Protein AF-A0A1I1C181-F1 (afdb_monomer_lite)

Foldseek 3Di:
DDDDDPPDDPVVVVVVVVVVVVVVVVVVVVVVVVVVVVVVVVVVVVVVQVVCVVVVDDRQQQDWDADPNDTDGD

Structure (mmCIF, N/CA/C/O backbone):
data_AF-A0A1I1C181-F1
#
_entry.id   AF-A0A1I1C181-F1
#
loop_
_atom_site.group_PDB
_atom_site.id
_atom_site.type_symbol
_atom_site.label_atom_id
_atom_site.label_alt_id
_atom_site.label_comp_id
_atom_site.label_asym_id
_atom_site.label_entity_id
_atom_site.label_seq_id
_atom_site.pdbx_PDB_ins_code
_atom_site.Cartn_x
_atom_site.Cartn_y
_atom_site.Cartn_z
_atom_site.occupancy
_atom_site.B_iso_or_equiv
_atom_site.auth_seq_id
_atom_site.auth_comp_id
_atom_site.auth_asym_id
_atom_site.auth_atom_id
_atom_site.pdbx_PDB_model_num
ATOM 1 N N . MET A 1 1 ? -25.146 -5.408 19.845 1.00 43.66 1 MET A N 1
ATOM 2 C CA . MET A 1 1 ? -24.869 -3.967 20.040 1.00 43.66 1 MET A CA 1
ATOM 3 C C . MET A 1 1 ? -25.489 -3.593 21.382 1.00 43.66 1 MET A C 1
ATOM 5 O O . MET A 1 1 ? -26.706 -3.639 21.485 1.00 43.66 1 MET A O 1
ATOM 9 N N . GLN A 1 2 ? -24.697 -3.411 22.446 1.00 53.84 2 GLN A N 1
ATOM 10 C CA . GLN A 1 2 ? -25.255 -3.156 23.783 1.00 53.84 2 GLN A CA 1
ATOM 11 C C . GLN A 1 2 ? -25.793 -1.719 23.849 1.00 53.84 2 GLN A C 1
ATOM 13 O O . GLN A 1 2 ? -25.033 -0.759 23.726 1.00 53.84 2 GLN A O 1
ATOM 18 N N . HIS A 1 3 ? -27.114 -1.586 23.981 1.00 52.12 3 HIS A N 1
ATOM 19 C CA . HIS A 1 3 ? -27.781 -0.323 24.283 1.00 52.12 3 HIS A CA 1
ATOM 20 C C . HIS A 1 3 ? -27.506 0.033 25.749 1.00 52.12 3 HIS A C 1
ATOM 22 O O . HIS A 1 3 ? -27.895 -0.709 26.650 1.00 52.12 3 HIS A O 1
ATOM 28 N N . TYR A 1 4 ? -26.825 1.156 25.986 1.00 57.09 4 TYR A N 1
ATOM 29 C CA . TYR A 1 4 ? -26.571 1.670 27.331 1.00 57.09 4 TYR A CA 1
ATOM 30 C C . TYR A 1 4 ? -27.887 2.136 27.960 1.00 57.09 4 TYR A C 1
ATOM 32 O O . TYR A 1 4 ? -28.523 3.079 27.490 1.00 57.09 4 TYR A O 1
ATOM 40 N N . SER A 1 5 ? -28.312 1.435 29.008 1.00 55.78 5 SER A N 1
ATOM 41 C CA . SER A 1 5 ? -29.440 1.824 29.854 1.00 55.78 5 SER A CA 1
ATOM 42 C C . SER A 1 5 ? -29.005 2.946 30.803 1.00 55.78 5 SER A C 1
ATOM 44 O O . SER A 1 5 ? -27.861 2.971 31.244 1.00 55.78 5 SER A O 1
ATOM 46 N N . LYS A 1 6 ? -29.919 3.849 31.180 1.00 56.47 6 LYS A N 1
ATOM 47 C CA . LYS A 1 6 ? -29.696 5.005 32.084 1.00 56.47 6 LYS A CA 1
ATOM 48 C C . LYS A 1 6 ? -29.148 4.659 33.496 1.00 56.47 6 LYS A C 1
ATOM 50 O O . LYS A 1 6 ? -29.046 5.552 34.327 1.00 56.47 6 LYS A O 1
ATOM 55 N N . LYS A 1 7 ? -28.827 3.390 33.784 1.00 61.56 7 LYS A N 1
ATOM 56 C CA . LYS A 1 7 ? -28.327 2.859 35.069 1.00 61.56 7 LYS A CA 1
ATOM 57 C C . LYS A 1 7 ? -26.873 2.351 35.024 1.00 61.56 7 LYS A C 1
ATOM 59 O O . LYS A 1 7 ? -26.460 1.650 35.940 1.00 61.56 7 LYS A O 1
ATOM 64 N N . THR A 1 8 ? -26.114 2.620 33.963 1.00 66.12 8 THR A N 1
ATOM 65 C CA . THR A 1 8 ? -24.703 2.204 33.889 1.00 66.12 8 THR A CA 1
ATOM 66 C C . THR A 1 8 ? -23.827 3.096 34.770 1.00 66.12 8 THR A C 1
ATOM 68 O O . THR A 1 8 ? -23.989 4.316 34.747 1.00 66.12 8 THR A O 1
ATOM 71 N N . ASP A 1 9 ? -22.902 2.494 35.524 1.00 78.25 9 ASP A N 1
ATOM 72 C CA . ASP A 1 9 ? -21.898 3.224 36.299 1.00 78.25 9 ASP A CA 1
ATOM 73 C C . ASP A 1 9 ? -21.136 4.199 35.369 1.00 78.25 9 ASP A C 1
ATOM 75 O O . ASP A 1 9 ? -20.648 3.791 34.305 1.00 78.25 9 ASP A O 1
ATOM 79 N N . PRO A 1 10 ? -21.033 5.493 35.722 1.00 79.88 10 PRO A N 1
ATOM 80 C CA . PRO A 1 10 ? -20.259 6.467 34.960 1.00 79.88 10 PRO A CA 1
ATOM 81 C C . PRO A 1 10 ? -18.811 6.032 34.686 1.00 79.88 10 PRO A C 1
ATOM 83 O O . PRO A 1 10 ? -18.247 6.419 33.660 1.00 79.88 10 PRO A O 1
ATOM 86 N N . MET A 1 11 ? -18.198 5.244 35.575 1.00 82.19 11 MET A N 1
ATOM 87 C CA . MET A 1 11 ? -16.864 4.673 35.379 1.00 82.19 11 MET A CA 1
ATOM 88 C C . MET A 1 11 ? -16.847 3.631 34.267 1.00 82.19 11 MET A C 1
ATOM 90 O O . MET A 1 11 ? -16.015 3.731 33.365 1.00 82.19 11 MET A O 1
ATOM 94 N N . ASP A 1 12 ? -17.805 2.707 34.257 1.00 81.94 12 ASP A N 1
ATOM 95 C CA . ASP A 1 12 ? -17.920 1.688 33.209 1.00 81.94 12 ASP A CA 1
ATOM 96 C C . ASP A 1 12 ? -18.184 2.319 31.839 1.00 81.94 12 ASP A C 1
ATOM 98 O O . ASP A 1 12 ? -17.624 1.904 30.821 1.00 81.94 12 ASP A O 1
ATOM 102 N N . GLN A 1 13 ? -18.995 3.380 31.804 1.00 79.75 13 GLN A N 1
ATOM 103 C CA . GLN A 1 13 ? -19.244 4.132 30.579 1.00 79.75 13 GLN A CA 1
ATOM 104 C C . GLN A 1 13 ? -17.973 4.832 30.070 1.00 79.75 13 GLN A C 1
ATOM 106 O O . GLN A 1 13 ? -17.689 4.796 28.869 1.00 79.75 13 GLN A O 1
ATOM 111 N N . ARG A 1 14 ? -17.187 5.450 30.963 1.00 82.56 14 ARG A N 1
ATOM 112 C CA . ARG A 1 14 ? -15.915 6.098 30.602 1.00 82.56 14 ARG A CA 1
ATOM 113 C C . ARG A 1 14 ? -14.878 5.083 30.130 1.00 82.56 14 ARG A C 1
ATOM 115 O O . ARG A 1 14 ? -14.248 5.314 29.100 1.00 82.56 14 ARG A O 1
ATOM 122 N N . LEU A 1 15 ? -14.745 3.955 30.826 1.00 85.69 15 LEU A N 1
ATOM 123 C CA . LEU A 1 15 ? -13.825 2.881 30.458 1.00 85.69 15 LEU A CA 1
ATOM 124 C C . LEU A 1 15 ? -14.167 2.306 29.079 1.00 85.69 15 LEU A C 1
ATOM 126 O O . LEU A 1 15 ? -13.287 2.140 28.235 1.00 85.69 15 LEU A O 1
ATOM 130 N N . TYR A 1 16 ? -15.451 2.067 28.813 1.00 82.81 16 TYR A N 1
ATOM 131 C CA . TYR A 1 16 ? -15.902 1.602 27.506 1.00 82.81 16 TYR A CA 1
ATOM 132 C C . TYR A 1 16 ? -15.591 2.597 26.380 1.00 82.81 16 TYR A C 1
ATOM 134 O O . TYR A 1 16 ? -15.128 2.200 25.307 1.00 82.81 16 TYR A O 1
ATOM 142 N N . LEU A 1 17 ? -15.837 3.892 26.604 1.00 84.62 17 LEU A N 1
ATOM 143 C CA . LEU A 1 17 ? -15.535 4.924 25.613 1.00 84.62 17 LEU A CA 1
ATOM 144 C C . LEU A 1 17 ? -14.031 5.009 25.330 1.00 84.62 17 LEU A C 1
ATOM 146 O O . LEU A 1 17 ? -13.653 5.043 24.159 1.00 84.62 17 LEU A O 1
ATOM 150 N N . ALA A 1 18 ? -13.189 4.960 26.366 1.00 85.88 18 ALA A N 1
ATOM 151 C CA . ALA A 1 18 ? -11.734 4.955 26.218 1.00 85.88 18 ALA A CA 1
ATOM 152 C C . ALA A 1 18 ? -11.259 3.782 25.343 1.00 85.88 18 ALA A C 1
ATOM 154 O O . ALA A 1 18 ? -10.609 3.995 24.321 1.00 85.88 18 ALA A O 1
ATOM 155 N N . GLN A 1 19 ? -11.713 2.558 25.634 1.00 87.12 19 GLN A N 1
ATOM 156 C CA . GLN A 1 19 ? -11.361 1.371 24.841 1.00 87.12 19 GLN A CA 1
ATOM 157 C C . GLN A 1 19 ? -11.788 1.478 23.369 1.00 87.12 19 GLN A C 1
ATOM 159 O O . GLN A 1 19 ? -11.130 0.938 22.474 1.00 87.12 19 GLN A O 1
ATOM 164 N N . ARG A 1 20 ? -12.911 2.147 23.085 1.00 87.69 20 ARG A N 1
ATOM 165 C CA . ARG A 1 20 ? -13.353 2.374 21.703 1.00 87.69 20 ARG A CA 1
ATOM 166 C C . ARG A 1 20 ? -12.491 3.395 20.975 1.00 87.69 20 ARG A C 1
ATOM 168 O O . ARG A 1 20 ? -12.242 3.194 19.786 1.00 87.69 20 ARG A O 1
ATOM 175 N N . ILE A 1 21 ? -12.057 4.446 21.664 1.00 90.38 21 ILE A N 1
ATOM 176 C CA . ILE A 1 21 ? -11.144 5.450 21.112 1.00 90.38 21 ILE A CA 1
ATOM 177 C C . ILE A 1 21 ? -9.802 4.793 20.784 1.00 90.38 21 ILE A C 1
ATOM 179 O O . ILE A 1 21 ? -9.357 4.906 19.645 1.00 90.38 21 ILE A O 1
ATOM 183 N N . ASP A 1 22 ? -9.235 4.003 21.697 1.00 90.44 22 ASP A N 1
ATOM 184 C CA . ASP A 1 22 ? -7.960 3.307 21.468 1.00 90.44 22 ASP A CA 1
ATOM 185 C C . ASP A 1 22 ? -8.025 2.368 20.256 1.00 90.44 22 ASP A C 1
ATOM 187 O O . ASP A 1 22 ? -7.131 2.339 19.408 1.00 90.44 22 ASP A O 1
ATOM 191 N N . ARG A 1 23 ? -9.129 1.620 20.113 1.00 88.00 23 ARG A N 1
ATOM 192 C CA . ARG A 1 23 ? -9.349 0.753 18.943 1.00 88.00 23 ARG A CA 1
ATOM 193 C C . ARG A 1 23 ? -9.479 1.547 17.644 1.00 88.00 23 ARG A C 1
ATOM 195 O O . ARG A 1 23 ? -9.021 1.073 16.601 1.00 88.00 23 ARG A O 1
ATOM 202 N N . ALA A 1 24 ? -10.124 2.711 17.684 1.00 86.56 24 ALA A N 1
ATOM 203 C CA . ALA A 1 24 ? -10.250 3.586 16.525 1.00 86.56 24 ALA A CA 1
ATOM 204 C C . ALA A 1 24 ? -8.892 4.192 16.137 1.00 86.56 24 ALA A C 1
ATOM 206 O O . ALA A 1 24 ? -8.539 4.150 14.959 1.00 86.56 24 ALA A O 1
ATOM 207 N N . ASP A 1 25 ? -8.102 4.649 17.111 1.00 91.06 25 ASP A N 1
ATOM 208 C CA . ASP A 1 25 ? -6.753 5.183 16.895 1.00 91.06 25 ASP A CA 1
ATOM 209 C C . ASP A 1 25 ? -5.821 4.122 16.294 1.00 91.06 25 ASP A C 1
ATOM 211 O O . ASP A 1 25 ? -5.213 4.334 15.247 1.00 91.06 25 ASP A O 1
ATOM 21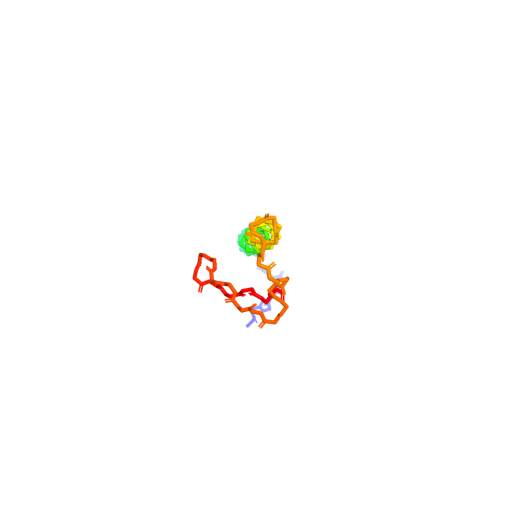5 N N . ALA A 1 26 ? -5.804 2.912 16.860 1.00 89.06 26 ALA A N 1
ATOM 216 C CA . ALA A 1 26 ? -5.015 1.801 16.329 1.00 89.06 26 ALA A CA 1
ATOM 217 C C . ALA A 1 26 ? -5.432 1.387 14.904 1.00 89.06 26 ALA A C 1
ATOM 219 O O . ALA A 1 26 ? -4.626 0.856 14.134 1.00 89.06 26 ALA A O 1
ATOM 220 N N . ARG A 1 27 ? -6.702 1.584 14.529 1.00 89.88 27 ARG A N 1
ATOM 221 C CA . ARG A 1 27 ? -7.165 1.370 13.151 1.00 89.88 27 ARG A CA 1
ATOM 222 C C . ARG A 1 27 ? -6.687 2.491 12.229 1.00 89.88 27 ARG A C 1
ATOM 224 O O . ARG A 1 27 ? -6.225 2.192 11.132 1.00 89.88 27 ARG A O 1
ATOM 231 N N . LEU A 1 28 ? -6.776 3.745 12.667 1.00 86.94 28 LEU A N 1
ATOM 232 C CA . LEU A 1 28 ? -6.314 4.906 11.903 1.00 86.94 28 LEU A CA 1
ATOM 233 C C . LEU A 1 28 ? -4.803 4.868 11.662 1.00 86.94 28 LEU A C 1
ATOM 235 O O . LEU A 1 28 ? -4.378 5.076 10.530 1.00 86.94 28 LEU A O 1
ATOM 239 N N . ARG A 1 29 ? -3.998 4.518 12.672 1.00 85.19 29 ARG A N 1
ATOM 240 C CA . ARG A 1 29 ? -2.542 4.348 12.519 1.00 85.19 29 ARG A CA 1
ATOM 241 C C . ARG A 1 29 ? -2.196 3.332 11.438 1.00 85.19 29 ARG A C 1
ATOM 243 O O . ARG A 1 29 ? -1.444 3.658 10.529 1.00 85.19 29 ARG A O 1
ATOM 250 N N . ARG A 1 30 ? -2.825 2.153 11.468 1.00 87.44 30 ARG A N 1
ATOM 251 C CA . ARG A 1 30 ? -2.624 1.114 10.443 1.00 87.44 30 ARG A CA 1
ATOM 252 C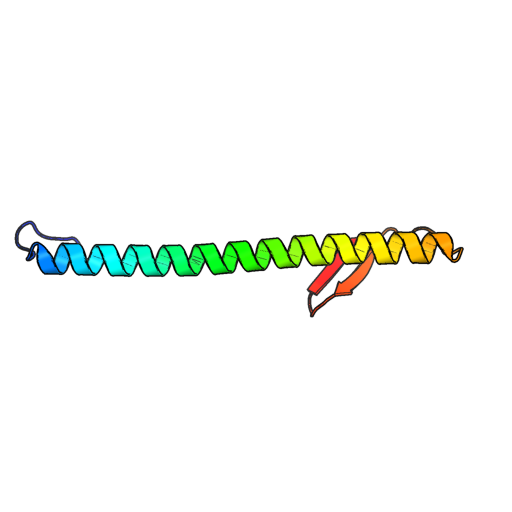 C . ARG A 1 30 ? -3.000 1.585 9.038 1.00 87.44 30 ARG A C 1
ATOM 254 O O . ARG A 1 30 ? -2.304 1.263 8.082 1.00 87.44 30 ARG A O 1
ATOM 261 N N . LEU A 1 31 ? -4.086 2.350 8.900 1.00 84.81 31 LEU A N 1
ATOM 262 C CA . LEU A 1 31 ? -4.470 2.933 7.610 1.00 84.81 31 LEU A CA 1
ATOM 263 C C . LEU A 1 31 ? -3.440 3.962 7.132 1.00 84.81 31 LEU A C 1
ATOM 265 O O . LEU A 1 31 ? -3.053 3.931 5.969 1.00 84.81 31 LEU A O 1
ATOM 269 N N . ASN A 1 32 ? -2.960 4.829 8.021 1.00 81.69 32 ASN A N 1
ATOM 270 C CA . ASN A 1 32 ? -1.940 5.821 7.691 1.00 81.69 32 ASN A CA 1
ATOM 271 C C . ASN A 1 32 ? -0.606 5.173 7.305 1.00 81.69 32 ASN A C 1
ATOM 273 O O . ASN A 1 32 ? 0.018 5.606 6.342 1.00 81.69 32 ASN A O 1
ATOM 277 N N . GLU A 1 33 ? -0.190 4.116 8.002 1.00 86.00 33 GLU A N 1
ATOM 278 C CA . GLU A 1 33 ? 0.993 3.325 7.646 1.00 86.00 33 GLU A CA 1
ATOM 279 C C . GLU A 1 33 ? 0.841 2.683 6.263 1.00 86.00 33 GLU A C 1
ATOM 281 O O . GLU A 1 33 ? 1.747 2.782 5.437 1.00 86.00 33 GLU A O 1
ATOM 286 N N . ALA A 1 34 ? -0.322 2.093 5.970 1.00 82.31 34 ALA A N 1
ATOM 287 C CA . ALA A 1 34 ? -0.602 1.511 4.660 1.00 82.31 34 ALA A CA 1
ATOM 288 C C . ALA A 1 34 ? -0.590 2.564 3.536 1.00 82.31 34 ALA A C 1
ATOM 290 O O . ALA A 1 34 ? -0.041 2.316 2.462 1.00 82.31 34 ALA A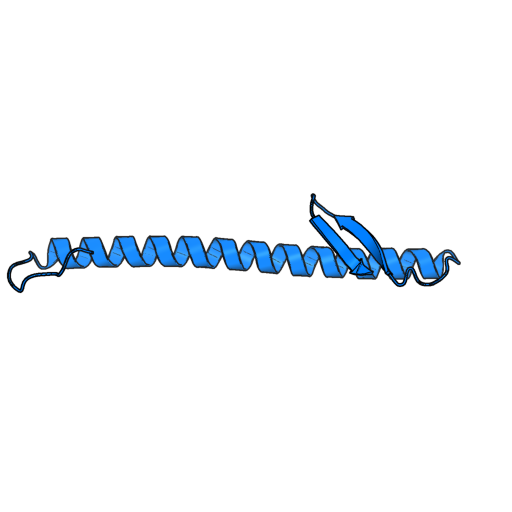 O 1
ATOM 291 N N . LEU A 1 35 ? -1.150 3.754 3.786 1.00 82.38 35 LEU A N 1
ATOM 292 C CA . LEU A 1 35 ? -1.114 4.884 2.852 1.00 82.38 35 LEU A CA 1
ATOM 293 C C . LEU A 1 35 ? 0.313 5.405 2.642 1.00 82.38 35 LEU A C 1
ATOM 295 O O . LEU A 1 35 ? 0.712 5.683 1.511 1.00 82.38 35 LEU A O 1
ATOM 299 N N . ALA A 1 36 ? 1.101 5.508 3.714 1.00 83.88 36 ALA A N 1
ATOM 300 C CA . ALA A 1 36 ? 2.496 5.921 3.642 1.00 83.88 36 ALA A CA 1
ATOM 301 C C . ALA A 1 36 ? 3.347 4.916 2.850 1.00 83.88 36 ALA A C 1
ATOM 303 O O . ALA A 1 36 ? 4.176 5.330 2.036 1.00 83.88 36 ALA A O 1
ATOM 304 N N . ASP A 1 37 ? 3.120 3.612 3.037 1.00 86.44 37 ASP A N 1
ATOM 305 C CA . ASP A 1 37 ? 3.792 2.564 2.267 1.00 86.44 37 ASP A CA 1
ATOM 306 C C . ASP A 1 37 ? 3.369 2.589 0.789 1.00 86.44 37 ASP A C 1
ATOM 308 O O . ASP A 1 37 ? 4.233 2.533 -0.083 1.00 86.44 37 ASP A O 1
ATOM 312 N N . ALA A 1 38 ? 2.081 2.784 0.480 1.00 85.31 38 ALA A N 1
ATOM 313 C CA . ALA A 1 38 ? 1.614 2.962 -0.900 1.00 85.31 38 ALA A CA 1
ATOM 314 C C . ALA A 1 38 ? 2.302 4.156 -1.590 1.00 85.31 38 ALA A C 1
ATOM 316 O O . ALA A 1 38 ? 2.877 4.001 -2.670 1.00 85.31 38 ALA A O 1
ATOM 317 N N . ALA A 1 39 ? 2.346 5.318 -0.930 1.00 85.62 39 ALA A N 1
ATOM 318 C CA . ALA A 1 39 ? 3.037 6.499 -1.447 1.00 85.62 39 ALA A CA 1
ATOM 319 C C . ALA A 1 39 ? 4.554 6.277 -1.604 1.00 85.62 39 ALA A C 1
ATOM 321 O O . ALA A 1 39 ? 5.170 6.785 -2.543 1.00 85.62 39 ALA A O 1
ATOM 322 N N . ALA A 1 40 ? 5.185 5.522 -0.699 1.00 84.69 40 ALA A N 1
ATOM 323 C CA . ALA A 1 40 ? 6.594 5.154 -0.821 1.00 84.69 40 ALA A CA 1
ATOM 324 C C . ALA A 1 40 ? 6.841 4.245 -2.031 1.00 84.69 40 ALA A C 1
ATOM 326 O O . ALA A 1 40 ? 7.777 4.487 -2.795 1.00 84.69 40 ALA A O 1
ATOM 327 N N . ARG A 1 41 ? 5.976 3.249 -2.249 1.00 87.00 41 ARG A N 1
ATOM 328 C CA . ARG A 1 41 ? 6.063 2.353 -3.404 1.00 87.00 41 ARG A CA 1
ATOM 329 C C . ARG A 1 41 ? 5.864 3.106 -4.724 1.00 87.00 41 ARG A C 1
ATOM 331 O O . ARG A 1 41 ? 6.634 2.876 -5.653 1.00 87.00 41 ARG A O 1
ATOM 338 N N . GLU A 1 42 ? 4.931 4.058 -4.799 1.00 87.50 42 GLU A N 1
ATOM 339 C CA . GLU A 1 42 ? 4.781 4.930 -5.977 1.00 87.50 42 GLU A CA 1
ATOM 340 C C . GLU A 1 42 ? 6.043 5.752 -6.267 1.00 87.50 42 GLU A C 1
ATOM 342 O O . GLU A 1 42 ? 6.470 5.852 -7.418 1.00 87.50 42 GLU A O 1
ATOM 347 N N . ARG A 1 43 ? 6.686 6.322 -5.236 1.00 88.38 43 ARG A N 1
ATOM 348 C CA . ARG A 1 43 ? 7.957 7.046 -5.417 1.00 88.38 43 ARG A CA 1
ATOM 349 C C . ARG A 1 43 ? 9.056 6.132 -5.952 1.00 88.38 43 ARG A C 1
ATOM 351 O O . ARG A 1 43 ? 9.756 6.521 -6.884 1.00 88.38 43 ARG A O 1
ATOM 358 N N . CYS A 1 44 ? 9.185 4.921 -5.408 1.00 86.94 44 CYS A N 1
ATOM 359 C CA . CYS A 1 44 ? 10.133 3.927 -5.911 1.00 86.94 44 CYS A CA 1
ATOM 360 C C . CYS A 1 44 ? 9.847 3.560 -7.374 1.00 86.94 44 CYS A C 1
ATOM 362 O O . CYS A 1 44 ? 10.771 3.530 -8.181 1.00 86.94 44 CYS A O 1
ATOM 364 N N . ALA A 1 45 ? 8.579 3.344 -7.730 1.00 88.75 45 AL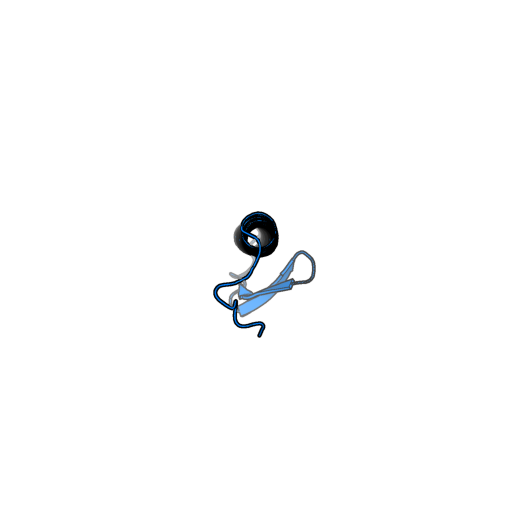A A N 1
ATOM 365 C CA . ALA A 1 45 ? 8.157 3.048 -9.095 1.00 88.75 45 ALA A CA 1
ATOM 366 C C . ALA A 1 45 ? 8.538 4.169 -10.079 1.00 88.75 45 ALA A C 1
ATOM 368 O O . ALA A 1 45 ? 9.110 3.890 -11.134 1.00 88.75 45 ALA A O 1
ATOM 369 N N . ARG A 1 46 ? 8.315 5.440 -9.710 1.00 89.12 46 ARG A N 1
ATOM 370 C CA . ARG A 1 46 ? 8.739 6.601 -10.517 1.00 89.12 46 ARG A CA 1
ATOM 371 C C . ARG A 1 46 ? 10.253 6.661 -10.689 1.00 89.12 46 ARG A C 1
ATOM 373 O O . ARG A 1 46 ? 10.724 6.937 -11.786 1.00 89.12 46 ARG A O 1
ATOM 380 N N . TRP A 1 47 ? 11.007 6.388 -9.626 1.00 91.19 47 TRP A N 1
ATOM 381 C CA . TRP A 1 47 ? 12.468 6.426 -9.668 1.00 91.19 47 TRP A CA 1
ATOM 382 C C . TRP A 1 47 ? 13.046 5.315 -10.554 1.00 91.19 47 TRP A C 1
ATOM 384 O O . TRP A 1 47 ? 13.884 5.586 -11.408 1.00 91.19 47 TRP A O 1
ATOM 394 N N . ILE A 1 48 ? 12.530 4.087 -10.423 1.00 85.81 48 ILE A N 1
ATOM 395 C CA . ILE A 1 48 ? 12.895 2.945 -11.277 1.00 85.81 48 ILE A CA 1
ATOM 396 C C . ILE A 1 48 ? 12.545 3.232 -12.741 1.00 85.81 48 ILE A C 1
ATOM 398 O O . ILE A 1 48 ? 13.357 2.983 -13.626 1.00 85.81 48 ILE A O 1
ATOM 402 N N . THR A 1 49 ? 11.367 3.807 -12.990 1.00 86.62 49 THR A N 1
ATOM 403 C CA . THR A 1 49 ? 10.931 4.205 -14.334 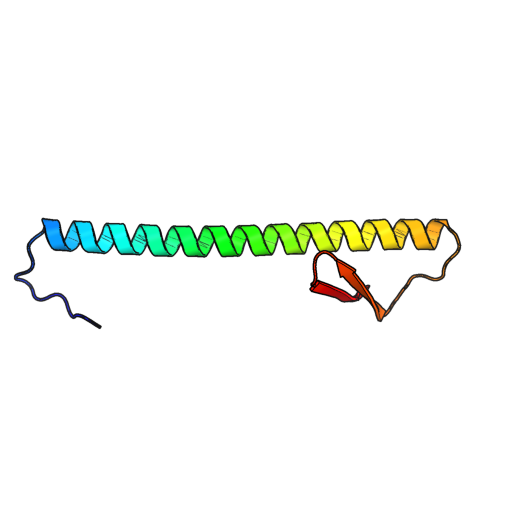1.00 86.62 49 THR A CA 1
ATOM 404 C C . THR A 1 49 ? 11.863 5.248 -14.944 1.00 86.62 49 THR A C 1
ATOM 406 O O . THR A 1 49 ? 12.321 5.076 -16.070 1.00 86.62 49 THR A O 1
ATOM 409 N N . ALA A 1 50 ? 12.190 6.306 -14.197 1.00 86.00 50 ALA A N 1
ATOM 410 C CA . ALA A 1 50 ? 13.109 7.345 -14.653 1.00 86.00 50 ALA A CA 1
ATOM 411 C C . ALA A 1 50 ? 14.507 6.782 -14.949 1.00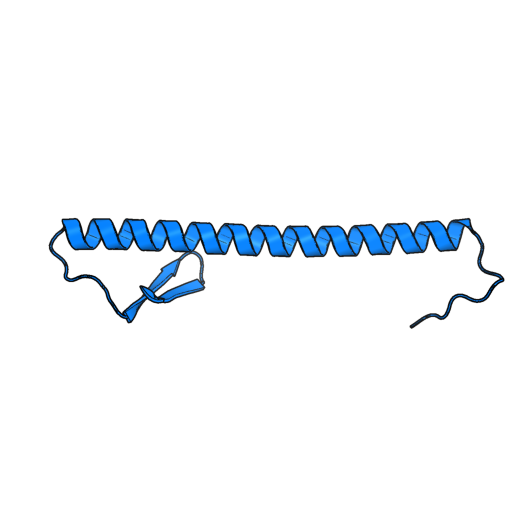 86.00 50 ALA A C 1
ATOM 413 O O . ALA A 1 50 ? 15.106 7.131 -15.964 1.00 86.00 50 ALA A O 1
ATOM 414 N N . TRP A 1 51 ? 15.004 5.879 -14.099 1.00 86.38 51 TRP A N 1
ATOM 415 C CA . TRP A 1 51 ? 16.288 5.213 -14.307 1.00 86.38 51 TRP A CA 1
ATOM 416 C C . TRP A 1 51 ? 16.289 4.321 -15.556 1.00 86.38 51 TRP A C 1
ATOM 418 O O . TRP A 1 51 ? 17.218 4.403 -16.354 1.00 86.38 51 TRP A O 1
ATOM 428 N N . ALA A 1 52 ? 15.238 3.523 -15.771 1.00 83.94 52 ALA A N 1
ATOM 429 C CA . ALA A 1 52 ? 15.113 2.669 -16.953 1.00 83.94 52 ALA A CA 1
ATOM 430 C C . ALA A 1 52 ? 15.084 3.487 -18.254 1.00 83.94 52 ALA A C 1
ATOM 432 O O . ALA A 1 52 ? 15.790 3.159 -19.206 1.00 83.94 52 ALA A O 1
ATOM 433 N N . VAL A 1 53 ? 14.332 4.592 -18.267 1.00 85.88 53 VAL A N 1
ATOM 434 C CA . VAL A 1 53 ? 14.294 5.520 -19.407 1.00 85.88 53 VAL A CA 1
ATOM 435 C C . VAL A 1 53 ? 15.666 6.153 -19.648 1.00 85.88 53 VAL A C 1
ATOM 437 O O . VAL A 1 53 ? 16.123 6.215 -20.786 1.00 85.88 53 VAL A O 1
ATOM 440 N N . ALA A 1 54 ? 16.368 6.571 -18.590 1.00 85.50 54 ALA A N 1
ATOM 441 C CA . ALA A 1 54 ? 17.725 7.108 -18.707 1.00 85.50 54 ALA A CA 1
ATOM 442 C C . ALA A 1 54 ? 18.738 6.070 -19.229 1.00 85.50 54 ALA A C 1
ATOM 444 O O . ALA A 1 54 ? 19.689 6.436 -19.915 1.00 85.50 54 ALA A O 1
ATOM 445 N N . ALA A 1 55 ? 18.519 4.783 -18.946 1.00 84.50 55 ALA A N 1
ATOM 446 C CA . ALA A 1 55 ? 19.304 3.669 -19.476 1.00 84.50 55 ALA A CA 1
ATOM 447 C C . ALA A 1 55 ? 18.955 3.304 -20.937 1.00 84.50 55 ALA A C 1
ATOM 449 O O . ALA A 1 55 ? 19.534 2.366 -21.483 1.00 84.50 55 ALA A O 1
ATOM 450 N N . GLY A 1 56 ? 18.032 4.035 -21.574 1.00 82.56 56 GLY A N 1
ATOM 451 C CA . GLY A 1 56 ? 17.644 3.847 -22.973 1.00 82.56 56 GLY A CA 1
ATOM 452 C C . GLY A 1 56 ? 16.487 2.871 -23.191 1.00 82.56 56 GLY A C 1
ATOM 453 O O . GLY A 1 56 ? 16.227 2.502 -24.333 1.00 82.56 56 GLY A O 1
ATOM 454 N N . ALA A 1 57 ? 15.795 2.441 -22.131 1.00 80.56 57 ALA A N 1
ATOM 455 C CA . ALA A 1 57 ? 14.570 1.664 -22.279 1.00 80.56 57 ALA A CA 1
ATOM 456 C C . ALA A 1 57 ? 13.399 2.566 -22.698 1.00 80.56 57 ALA A C 1
ATOM 458 O O . ALA A 1 57 ? 13.301 3.719 -22.268 1.00 80.56 57 ALA A O 1
ATOM 459 N N . ASP A 1 58 ? 12.463 2.019 -23.473 1.00 78.50 58 ASP A N 1
ATOM 460 C CA . ASP A 1 58 ? 11.176 2.677 -23.686 1.00 78.50 58 ASP A CA 1
ATOM 461 C C . ASP A 1 58 ? 10.458 2.879 -22.347 1.00 78.50 58 ASP A C 1
ATOM 463 O O . ASP A 1 58 ? 10.565 2.057 -21.429 1.00 78.50 58 ASP A O 1
ATOM 467 N N . ALA A 1 59 ? 9.703 3.977 -22.226 1.00 71.06 59 ALA A N 1
ATOM 468 C CA . ALA A 1 59 ? 8.915 4.234 -21.027 1.00 71.06 59 ALA A CA 1
ATOM 469 C C . ALA A 1 59 ? 8.001 3.017 -20.755 1.00 71.06 59 ALA A C 1
ATOM 471 O O . ALA A 1 59 ? 7.196 2.686 -21.630 1.00 71.06 59 ALA A O 1
ATOM 472 N N . PRO A 1 60 ? 8.097 2.362 -19.578 1.00 71.56 60 PRO A N 1
ATOM 473 C CA . PRO A 1 60 ? 7.454 1.084 -19.267 1.00 71.56 60 PRO A CA 1
ATOM 474 C C . PRO A 1 60 ? 5.942 1.234 -19.026 1.00 71.56 60 PRO A C 1
ATOM 476 O O . PRO A 1 60 ? 5.418 0.847 -17.987 1.00 71.56 60 PRO A O 1
ATOM 479 N N . ARG A 1 61 ? 5.224 1.805 -19.995 1.00 73.62 61 ARG A N 1
ATOM 480 C CA . ARG A 1 61 ? 3.786 2.068 -19.931 1.00 73.62 61 ARG A CA 1
ATOM 481 C C . ARG A 1 61 ? 3.027 0.747 -19.886 1.00 73.62 61 ARG A C 1
ATOM 483 O O . ARG A 1 61 ? 3.123 -0.059 -20.809 1.00 73.62 61 ARG A O 1
ATOM 490 N N . GLY A 1 62 ? 2.254 0.538 -18.825 1.00 77.38 62 GLY A N 1
ATOM 491 C CA . GLY A 1 62 ? 1.436 -0.662 -18.658 1.00 77.38 62 GLY A CA 1
ATOM 492 C C . GLY A 1 62 ? 2.181 -1.867 -18.076 1.00 77.38 62 GLY A C 1
ATOM 493 O O . GLY A 1 62 ? 1.593 -2.946 -17.966 1.00 77.38 62 GLY A O 1
ATOM 494 N N . MET A 1 63 ? 3.447 -1.713 -17.669 1.00 80.75 63 MET A N 1
ATOM 495 C CA . MET A 1 63 ? 4.168 -2.759 -16.939 1.00 80.75 63 MET A CA 1
ATOM 496 C C . MET A 1 63 ? 3.730 -2.810 -15.473 1.00 80.75 63 MET A C 1
ATOM 498 O O . MET A 1 63 ? 3.429 -1.792 -14.857 1.00 80.75 63 MET A O 1
ATOM 502 N N . LYS A 1 64 ? 3.723 -4.011 -14.885 1.00 84.94 64 LYS A N 1
ATOM 503 C CA . LYS A 1 64 ? 3.480 -4.198 -13.449 1.00 84.94 64 LYS A CA 1
ATOM 504 C C . LYS A 1 64 ? 4.798 -4.407 -12.720 1.00 84.94 64 LYS A C 1
ATOM 506 O O . LYS A 1 64 ? 5.482 -5.401 -12.949 1.00 84.94 64 LYS A O 1
ATOM 511 N N . LEU A 1 65 ? 5.116 -3.510 -11.796 1.00 84.12 65 LEU A N 1
ATOM 512 C CA . LEU A 1 65 ? 6.272 -3.616 -10.917 1.00 84.12 65 LEU A CA 1
ATOM 513 C C . LEU A 1 65 ? 5.837 -4.150 -9.552 1.00 84.12 65 LEU A C 1
ATOM 515 O O . LEU A 1 65 ? 4.898 -3.630 -8.952 1.00 84.12 65 LEU A O 1
ATOM 519 N N . ARG A 1 66 ? 6.520 -5.178 -9.042 1.00 87.69 66 ARG A N 1
ATOM 520 C CA . ARG A 1 66 ? 6.256 -5.713 -7.701 1.00 87.69 66 ARG A CA 1
ATOM 521 C C . ARG A 1 66 ? 7.203 -5.081 -6.683 1.00 87.69 66 ARG A C 1
ATOM 523 O O . ARG A 1 66 ? 8.410 -5.280 -6.772 1.00 87.69 66 ARG A O 1
ATOM 530 N N . ILE A 1 67 ? 6.668 -4.364 -5.696 1.00 84.06 67 ILE A N 1
ATOM 531 C CA . ILE A 1 67 ? 7.436 -3.728 -4.616 1.00 84.06 67 ILE A CA 1
ATOM 532 C C . ILE A 1 67 ? 6.834 -4.148 -3.273 1.00 84.06 67 ILE A C 1
ATOM 534 O O . ILE A 1 67 ? 5.652 -3.923 -3.027 1.00 84.06 67 ILE A O 1
ATOM 538 N N . ARG A 1 68 ? 7.650 -4.757 -2.398 1.00 80.88 68 ARG A N 1
ATOM 539 C CA . ARG A 1 68 ? 7.240 -5.233 -1.056 1.00 80.88 68 ARG A CA 1
ATOM 540 C C . ARG A 1 68 ? 5.989 -6.125 -1.061 1.00 80.88 68 ARG A C 1
ATOM 542 O O . ARG A 1 68 ? 5.133 -6.028 -0.195 1.00 80.88 68 ARG A O 1
ATOM 549 N N . GLY A 1 69 ? 5.894 -7.015 -2.046 1.00 84.00 69 GLY A N 1
ATOM 550 C CA . GLY A 1 69 ? 4.797 -7.980 -2.155 1.00 84.00 69 GLY A CA 1
ATOM 551 C C . GLY A 1 69 ? 3.599 -7.497 -2.972 1.00 84.00 69 GLY A C 1
ATOM 552 O O . GLY A 1 69 ? 2.916 -8.349 -3.532 1.00 84.00 69 GLY A O 1
ATOM 553 N N . GLU A 1 70 ? 3.431 -6.186 -3.145 1.00 84.75 70 GLU A N 1
ATOM 554 C CA . GLU A 1 70 ? 2.326 -5.549 -3.870 1.00 84.75 70 GLU A CA 1
ATOM 555 C C . GLU A 1 70 ? 2.712 -5.139 -5.298 1.00 84.75 70 GLU A C 1
ATOM 557 O O . GLU A 1 70 ? 3.888 -4.904 -5.585 1.00 84.75 70 GLU A O 1
ATOM 562 N N . PHE A 1 71 ? 1.727 -5.010 -6.192 1.00 84.56 71 PHE A N 1
ATOM 563 C CA . PHE A 1 71 ? 1.940 -4.585 -7.582 1.00 84.56 71 PHE A CA 1
ATOM 564 C C . PHE A 1 71 ? 1.564 -3.117 -7.808 1.00 84.56 71 PHE A C 1
ATOM 566 O O . PHE A 1 71 ? 0.545 -2.647 -7.309 1.00 84.56 71 PHE A O 1
ATOM 573 N N . ILE A 1 72 ? 2.358 -2.417 -8.618 1.00 83.62 72 ILE A N 1
ATOM 574 C CA . ILE A 1 72 ? 2.082 -1.069 -9.125 1.00 83.62 72 ILE A CA 1
ATOM 575 C C . ILE A 1 72 ? 2.108 -1.102 -10.648 1.00 83.62 72 ILE A C 1
ATOM 577 O O . ILE A 1 72 ? 3.010 -1.697 -11.237 1.00 83.62 72 ILE A O 1
ATOM 581 N N . LEU A 1 73 ? 1.115 -0.471 -11.271 1.00 83.81 73 LEU A N 1
ATOM 582 C CA . LEU A 1 73 ? 1.106 -0.221 -12.708 1.00 83.81 73 LEU A CA 1
ATOM 583 C C . LEU A 1 73 ? 1.965 1.015 -13.000 1.00 83.81 73 LEU A C 1
ATOM 585 O O . LEU A 1 73 ? 1.751 2.058 -12.380 1.00 83.81 73 LEU A O 1
ATOM 589 N N . LEU A 1 74 ? 2.939 0.861 -13.895 1.00 78.75 74 LEU A N 1
ATOM 590 C CA . LEU A 1 74 ? 3.823 1.924 -14.373 1.00 78.75 74 LEU A CA 1
ATOM 591 C C . LEU A 1 74 ? 3.205 2.702 -15.543 1.00 78.75 74 LEU A C 1
ATOM 593 O O . LEU A 1 74 ? 2.546 2.073 -16.410 1.00 78.75 74 LEU A O 1
#

Sequence (74 aa):
MQHYSKKTDPMDQRLYLAQRIDRADARLRRLNEALADAAARERCARWITAWAVAAGADAPRGMKLRIRGEFILL

pLDDT: mean 81.27, std 9.89, range [43.66, 91.19]

Secondary structure (DSSP, 8-state):
-----TTS-HHHHHHHHHHHHHHHHHHHHHHHHHHHHHHHHHHHHHHHHHHHHHTTPPP-TTPEEEETTEEEE-

Radius of gyration: 23.07 Å; chains: 1; bounding box: 49×15×60 Å